Protein AF-A0A959Z4D9-F1 (afdb_monomer_lite)

Radius of gyration: 11.91 Å; chains: 1; bounding box: 28×27×33 Å

Foldseek 3Di:
DADEQDADPDLPALKGFDDDDPPWAWPWKWWQAPVRDIHTWDDDPGITRNDPVDFGKTWIWTQTPVRDIHTYIDGRDD

Sequence (78 aa):
EERQALPYPNPASDQVRWPLEPGNTVRSVTAVGMDGRRIPLRWNGEVIELGELPPGTYVLERGHAGGMLERSRLSVLL

Secondary structure (DSSP, 8-state):
--------S-TT-SEEE--PPTT--EEEEEEEETTS-EEEEEE-SSEEE--SPPSEEEEEEEEETTS-EEEEEEEE--

pLDDT: mean 72.58, std 15.46, range [37.91, 90.62]

Structure (mmCIF, N/CA/C/O backbone):
data_AF-A0A959Z4D9-F1
#
_entry.id   AF-A0A959Z4D9-F1
#
loop_
_atom_site.group_PDB
_atom_site.id
_atom_site.type_symbol
_atom_site.label_atom_id
_atom_site.label_alt_id
_atom_site.label_comp_id
_atom_site.label_asym_id
_atom_site.label_entity_id
_atom_site.label_seq_id
_atom_site.pdbx_PDB_ins_code
_atom_site.Cartn_x
_atom_site.Cartn_y
_atom_site.Cartn_z
_atom_site.occupancy
_atom_site.B_iso_or_equiv
_atom_site.auth_seq_id
_atom_site.auth_comp_id
_atom_site.auth_asym_id
_atom_site.auth_atom_id
_atom_site.pdbx_PDB_model_num
ATOM 1 N N . GLU A 1 1 ? -3.083 16.616 -9.357 1.00 44.31 1 GLU A N 1
ATOM 2 C CA . GLU A 1 1 ? -4.277 15.810 -9.684 1.00 44.31 1 GLU A CA 1
ATOM 3 C C . GLU A 1 1 ? -4.334 14.614 -8.744 1.00 44.31 1 GLU A C 1
ATOM 5 O O . GLU A 1 1 ? -3.406 13.816 -8.731 1.00 44.31 1 GLU A O 1
ATOM 10 N N . GLU A 1 2 ? -5.349 14.535 -7.884 1.00 37.91 2 GLU A N 1
ATOM 11 C CA . GLU A 1 2 ? -5.551 13.397 -6.977 1.00 37.91 2 GLU A CA 1
ATOM 12 C C . GLU A 1 2 ? -6.219 12.251 -7.744 1.00 37.91 2 GLU A C 1
ATOM 14 O O . GLU A 1 2 ? -7.401 12.320 -8.080 1.00 37.91 2 GLU A O 1
ATOM 19 N N . ARG A 1 3 ? -5.466 11.188 -8.046 1.00 45.25 3 ARG A N 1
ATOM 20 C CA . ARG A 1 3 ? -6.026 9.963 -8.627 1.00 45.25 3 ARG A CA 1
ATOM 21 C C . ARG A 1 3 ? -6.635 9.117 -7.507 1.00 45.25 3 ARG A C 1
ATOM 23 O O . ARG A 1 3 ? -5.923 8.480 -6.728 1.00 45.25 3 ARG A O 1
ATOM 30 N N . GLN A 1 4 ? -7.965 9.148 -7.403 1.00 43.28 4 GLN A N 1
ATOM 31 C CA . GLN A 1 4 ? -8.722 8.232 -6.551 1.00 43.28 4 GLN A CA 1
ATOM 32 C C . GLN A 1 4 ? -8.626 6.824 -7.122 1.00 43.28 4 GLN A C 1
ATOM 34 O O . GLN A 1 4 ? -8.992 6.567 -8.266 1.00 43.28 4 GLN A O 1
ATOM 39 N N . ALA A 1 5 ? -8.154 5.903 -6.302 1.00 48.22 5 ALA A N 1
ATOM 40 C CA . ALA A 1 5 ? -8.269 4.500 -6.609 1.00 48.22 5 ALA A CA 1
ATOM 41 C C . ALA A 1 5 ? -9.583 3.989 -6.088 1.00 48.22 5 ALA A C 1
ATOM 43 O O . ALA A 1 5 ? -9.905 4.173 -4.914 1.00 48.22 5 ALA A O 1
ATOM 44 N N . LEU A 1 6 ? -10.334 3.357 -6.969 1.00 50.34 6 LEU A N 1
ATOM 45 C CA . LEU A 1 6 ? -11.557 2.705 -6.570 1.00 50.34 6 LEU A CA 1
ATOM 46 C C . LEU A 1 6 ? -11.162 1.353 -5.966 1.00 50.34 6 LEU A C 1
A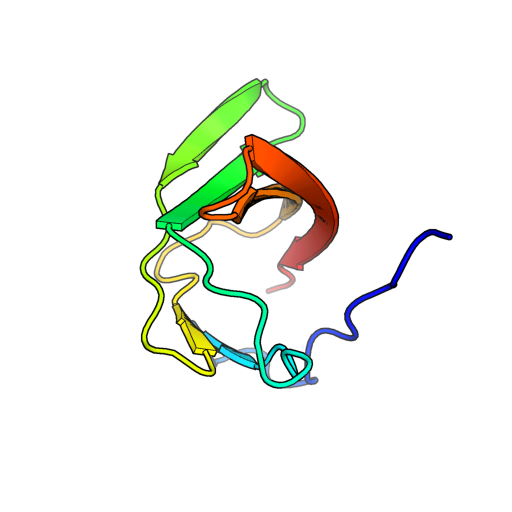TOM 48 O O . LEU A 1 6 ? -10.618 0.516 -6.694 1.00 50.34 6 LEU A O 1
ATOM 52 N N . PRO A 1 7 ? -11.382 1.121 -4.657 1.00 46.06 7 PRO A N 1
ATOM 53 C CA . PRO A 1 7 ? -11.319 -0.230 -4.135 1.00 46.06 7 PRO A CA 1
ATOM 54 C C . PRO A 1 7 ? -12.369 -1.040 -4.897 1.00 46.06 7 PRO A C 1
ATOM 56 O O . PRO A 1 7 ? -13.545 -0.675 -4.933 1.00 46.06 7 PRO A O 1
ATOM 59 N N . TYR A 1 8 ? -11.937 -2.103 -5.572 1.00 39.25 8 TYR A N 1
ATOM 60 C CA . TYR A 1 8 ? -12.878 -3.062 -6.137 1.00 39.25 8 TYR A CA 1
ATOM 61 C C . TYR A 1 8 ? -13.782 -3.573 -5.002 1.00 39.25 8 TYR A C 1
ATOM 63 O O . TYR A 1 8 ? -13.271 -3.861 -3.916 1.00 39.25 8 TYR A O 1
ATOM 71 N N . PRO A 1 9 ? -15.102 -3.697 -5.217 1.00 40.72 9 PRO A N 1
ATOM 72 C CA . PRO A 1 9 ? -16.010 -4.227 -4.216 1.00 40.72 9 PRO A CA 1
ATOM 73 C C . PRO A 1 9 ? -15.808 -5.741 -4.136 1.00 40.72 9 PRO A C 1
ATOM 75 O O . PRO A 1 9 ? -16.520 -6.508 -4.775 1.00 40.72 9 PRO A O 1
ATOM 78 N N . ASN A 1 10 ? -14.806 -6.185 -3.383 1.00 39.12 10 ASN A N 1
ATOM 79 C CA . ASN A 1 10 ? -14.761 -7.559 -2.916 1.00 39.12 10 ASN A CA 1
ATOM 80 C C . ASN A 1 10 ? -14.323 -7.562 -1.444 1.00 39.12 10 ASN A C 1
ATOM 82 O O . ASN A 1 10 ? -13.145 -7.325 -1.178 1.00 39.12 10 ASN A O 1
ATOM 86 N N . PRO A 1 11 ? -15.227 -7.841 -0.488 1.00 40.22 11 PRO A N 1
ATOM 87 C CA . PRO A 1 11 ? -14.928 -7.879 0.951 1.00 40.22 11 PRO A CA 1
ATOM 88 C C . PRO A 1 11 ? -14.008 -9.048 1.371 1.00 40.22 11 PRO A C 1
ATOM 90 O O . PRO A 1 11 ? -13.942 -9.408 2.537 1.00 40.22 11 PRO A O 1
ATOM 93 N N . ALA A 1 12 ? -13.300 -9.670 0.423 1.00 43.47 12 ALA A N 1
ATOM 94 C CA . ALA A 1 12 ? -12.485 -10.863 0.643 1.00 43.47 12 ALA A CA 1
ATOM 95 C C . ALA A 1 12 ? -11.204 -10.911 -0.203 1.00 43.47 12 ALA A C 1
ATOM 97 O O . ALA A 1 12 ? -10.558 -11.953 -0.266 1.00 43.47 12 ALA A O 1
ATOM 98 N N . SER A 1 13 ? -10.842 -9.841 -0.917 1.00 48.22 13 SER A N 1
ATOM 99 C CA . SER A 1 13 ? -9.570 -9.830 -1.641 1.00 48.22 13 SER A CA 1
ATOM 100 C C . SER A 1 13 ? -8.590 -8.902 -0.956 1.00 48.22 13 SER A C 1
ATOM 102 O O . SER A 1 13 ? -8.718 -7.685 -1.049 1.00 48.22 13 SER A O 1
ATOM 104 N N . ASP A 1 14 ? -7.558 -9.496 -0.359 1.00 61.19 14 ASP A N 1
ATOM 105 C CA . ASP A 1 14 ? -6.311 -8.892 0.131 1.00 61.19 14 ASP A CA 1
ATOM 106 C C . ASP A 1 14 ? -5.518 -8.145 -0.961 1.00 61.19 14 ASP A C 1
ATOM 108 O O . ASP A 1 14 ? -4.295 -8.041 -0.901 1.00 61.19 14 ASP A O 1
ATOM 112 N N . GLN A 1 15 ? -6.168 -7.693 -2.030 1.00 60.19 15 GLN A N 1
ATOM 113 C CA . GLN A 1 15 ? -5.552 -7.256 -3.267 1.00 60.19 15 GLN A CA 1
ATOM 114 C C . GLN A 1 15 ? -6.308 -6.058 -3.825 1.00 60.19 15 GLN A C 1
ATOM 116 O O . GLN A 1 15 ? -7.490 -6.146 -4.157 1.00 60.19 15 GLN A O 1
ATOM 121 N N . VAL A 1 16 ? -5.599 -4.945 -3.998 1.00 68.31 16 VAL A N 1
ATOM 122 C CA . VAL A 1 16 ? -6.098 -3.802 -4.761 1.00 68.31 16 VAL A CA 1
ATOM 123 C C . VAL A 1 16 ? -5.352 -3.748 -6.078 1.00 68.31 16 VAL A C 1
ATOM 125 O O . VAL A 1 16 ? -4.126 -3.617 -6.122 1.00 68.31 16 VAL A O 1
ATOM 128 N N . ARG A 1 17 ? -6.112 -3.845 -7.169 1.00 64.62 17 ARG A N 1
ATOM 129 C CA . ARG A 1 17 ? -5.585 -3.604 -8.507 1.00 64.62 17 ARG A CA 1
ATOM 130 C C . ARG A 1 17 ? -5.492 -2.113 -8.740 1.00 64.62 17 ARG A C 1
ATOM 132 O O . ARG A 1 17 ? -6.479 -1.394 -8.599 1.00 64.62 17 ARG A O 1
ATOM 139 N N . TRP A 1 18 ? -4.310 -1.678 -9.136 1.00 67.38 18 TRP A N 1
ATOM 140 C CA . TRP A 1 18 ? -4.072 -0.300 -9.513 1.00 67.38 18 TRP A CA 1
ATOM 141 C C . TRP A 1 18 ? -3.563 -0.286 -10.944 1.00 67.38 18 TRP A C 1
ATOM 143 O O . TRP A 1 18 ? -2.470 -0.798 -11.189 1.00 67.38 18 TRP A O 1
ATOM 153 N N . PRO A 1 19 ? -4.316 0.289 -11.895 1.00 58.84 19 PRO A N 1
ATOM 154 C CA . PRO A 1 19 ? -3.798 0.456 -13.238 1.00 58.84 19 PRO A CA 1
ATOM 155 C C . PRO A 1 19 ? -2.631 1.444 -13.173 1.00 58.84 19 PRO A C 1
ATOM 157 O O . PRO A 1 19 ? -2.820 2.622 -12.863 1.00 58.84 19 PRO A O 1
ATOM 160 N N . LEU A 1 20 ? -1.416 0.957 -13.417 1.00 61.91 20 LEU A N 1
ATOM 161 C CA . LEU A 1 20 ? -0.276 1.830 -13.655 1.00 61.91 20 LEU A CA 1
ATOM 162 C C . LEU A 1 20 ? -0.275 2.287 -15.106 1.00 61.91 20 LEU A C 1
ATOM 164 O O . LEU A 1 20 ? -0.571 1.523 -16.024 1.00 61.91 20 LEU A O 1
ATOM 168 N N . GLU A 1 21 ? 0.135 3.534 -15.309 1.00 62.09 21 GLU A N 1
ATOM 169 C CA . GLU A 1 21 ? 0.540 3.984 -16.632 1.00 62.09 21 GLU A CA 1
ATOM 170 C C . GLU A 1 21 ? 1.873 3.312 -17.010 1.00 62.09 21 GLU A C 1
ATOM 172 O O . GLU A 1 21 ? 2.787 3.234 -16.175 1.00 62.09 21 GLU A O 1
ATOM 177 N N . PRO A 1 22 ? 2.008 2.809 -18.250 1.00 56.75 22 PRO A N 1
ATOM 178 C CA . PRO A 1 22 ? 3.249 2.202 -18.712 1.00 56.75 22 PRO A CA 1
ATOM 179 C C . PRO A 1 22 ? 4.404 3.207 -18.599 1.00 56.75 22 PRO A C 1
ATOM 181 O O . PRO A 1 22 ? 4.306 4.339 -19.063 1.00 56.75 22 PRO A O 1
ATOM 184 N N . GLY A 1 23 ? 5.499 2.782 -17.959 1.00 62.91 23 GLY A N 1
ATOM 185 C CA . GLY A 1 23 ? 6.688 3.607 -17.699 1.00 62.91 23 GLY A CA 1
ATOM 186 C C . GLY A 1 23 ? 6.849 4.072 -16.249 1.00 62.91 23 GLY A C 1
ATOM 187 O O . GLY A 1 23 ? 7.917 4.567 -15.890 1.00 62.91 23 GLY A O 1
ATOM 188 N N . ASN A 1 24 ? 5.844 3.872 -15.390 1.00 69.69 24 ASN A N 1
ATOM 189 C CA . ASN A 1 24 ? 5.908 4.311 -13.999 1.00 69.69 24 ASN A CA 1
ATOM 190 C C . ASN A 1 24 ? 6.286 3.154 -13.051 1.00 69.69 24 ASN A C 1
ATOM 192 O O . ASN A 1 24 ? 5.428 2.442 -12.540 1.00 69.69 24 ASN A O 1
ATOM 196 N N . THR A 1 25 ? 7.582 2.938 -12.806 1.00 76.69 25 THR A N 1
ATOM 197 C CA . THR A 1 25 ? 8.054 1.838 -11.940 1.00 76.69 25 THR A CA 1
ATOM 198 C C . THR A 1 25 ? 7.877 2.172 -10.459 1.00 76.69 25 THR A C 1
ATOM 200 O O . THR A 1 25 ? 8.618 2.993 -9.909 1.00 76.69 25 THR A O 1
ATOM 203 N N . VAL A 1 26 ? 6.947 1.489 -9.792 1.00 79.81 26 VAL A N 1
ATOM 204 C CA . VAL A 1 26 ? 6.788 1.532 -8.330 1.00 79.81 26 VAL A CA 1
ATOM 205 C C . VAL A 1 26 ? 7.905 0.718 -7.664 1.00 79.81 26 VAL A C 1
ATOM 207 O O . VAL A 1 26 ? 8.131 -0.442 -7.998 1.00 79.81 26 VAL A O 1
ATOM 210 N N . ARG A 1 27 ? 8.624 1.339 -6.726 1.00 84.81 27 ARG A N 1
ATOM 211 C CA . ARG A 1 27 ? 9.720 0.754 -5.929 1.00 84.81 27 ARG A CA 1
ATOM 212 C C . ARG A 1 27 ? 9.268 0.323 -4.542 1.00 84.81 27 ARG A C 1
ATOM 214 O O . ARG A 1 27 ? 9.802 -0.639 -4.001 1.00 84.81 27 ARG A O 1
ATOM 221 N N . SER A 1 28 ? 8.335 1.060 -3.955 1.00 85.56 28 SER A N 1
ATOM 222 C CA . SER A 1 28 ? 7.832 0.793 -2.615 1.00 85.56 28 SER A CA 1
ATOM 223 C C . SER A 1 28 ? 6.378 1.208 -2.496 1.00 85.56 28 SER A C 1
ATOM 225 O O . SER A 1 28 ? 5.939 2.180 -3.110 1.00 85.56 28 SER A O 1
ATOM 227 N N . VAL A 1 29 ? 5.645 0.467 -1.672 1.00 86.81 29 VAL A N 1
ATOM 228 C CA . VAL A 1 29 ? 4.274 0.783 -1.287 1.00 86.81 29 VAL A CA 1
ATOM 229 C C . VAL A 1 29 ? 4.191 0.684 0.230 1.00 86.81 29 VAL A C 1
ATOM 231 O O . VAL A 1 29 ? 4.671 -0.278 0.829 1.00 86.81 29 VAL A O 1
ATOM 234 N N . THR A 1 30 ? 3.628 1.692 0.882 1.00 89.56 30 THR A N 1
ATOM 235 C CA . THR A 1 30 ? 3.420 1.705 2.334 1.00 89.56 30 THR A CA 1
ATOM 236 C C . THR A 1 30 ? 2.029 2.229 2.642 1.00 89.56 30 THR A C 1
ATOM 238 O O . THR A 1 30 ? 1.668 3.310 2.192 1.00 89.56 30 THR A O 1
ATOM 241 N N . ALA A 1 31 ? 1.253 1.491 3.428 1.00 88.62 31 ALA A N 1
ATOM 242 C CA . ALA A 1 31 ? 0.014 1.983 4.011 1.00 88.62 31 ALA A CA 1
ATOM 243 C C . ALA A 1 31 ? 0.315 2.721 5.314 1.00 88.62 31 ALA A C 1
ATOM 245 O O . ALA A 1 31 ? 1.014 2.201 6.179 1.00 88.62 31 ALA A O 1
ATOM 246 N N . VAL A 1 32 ? -0.216 3.927 5.460 1.00 90.62 32 VAL A N 1
ATOM 247 C CA . VAL A 1 32 ? -0.083 4.751 6.660 1.00 90.62 32 VAL A CA 1
ATOM 248 C C . VAL A 1 32 ? -1.465 4.916 7.274 1.00 90.62 32 VAL A C 1
ATOM 250 O O . VAL A 1 32 ? -2.338 5.539 6.674 1.00 90.62 32 VAL A O 1
ATOM 253 N N . GLY A 1 33 ? -1.682 4.313 8.437 1.00 88.00 33 GLY A N 1
ATOM 254 C CA . GLY A 1 33 ? -2.916 4.448 9.200 1.00 88.00 33 GLY A CA 1
ATOM 255 C C . GLY A 1 33 ? -3.073 5.858 9.760 1.00 88.00 33 GLY A C 1
ATOM 256 O O . GLY A 1 33 ? -2.099 6.598 9.916 1.00 88.00 33 GLY A O 1
ATOM 257 N N . MET A 1 34 ? -4.310 6.234 10.082 1.00 83.25 34 MET A N 1
ATOM 258 C CA . MET A 1 34 ? -4.615 7.518 10.736 1.00 83.25 34 MET A CA 1
ATOM 259 C C . MET A 1 34 ? -3.951 7.654 12.114 1.00 83.25 34 MET A C 1
ATOM 261 O O . MET A 1 34 ? -3.682 8.761 12.568 1.00 83.25 34 MET A O 1
ATOM 265 N N . ASP A 1 35 ? -3.649 6.529 12.756 1.00 83.69 35 ASP A N 1
ATOM 266 C CA . ASP A 1 35 ? -2.875 6.415 13.992 1.00 83.69 35 ASP A CA 1
ATOM 267 C C . ASP A 1 35 ? -1.356 6.590 13.779 1.00 83.69 35 ASP A C 1
ATOM 269 O O . ASP A 1 35 ? -0.581 6.539 14.730 1.00 83.69 35 ASP A O 1
ATOM 273 N N . GLY A 1 36 ? -0.910 6.799 12.536 1.00 84.19 36 GLY A N 1
ATOM 274 C CA . GLY A 1 36 ? 0.498 6.948 12.167 1.00 84.19 36 GLY A CA 1
ATOM 275 C C . GLY A 1 36 ? 1.226 5.625 11.924 1.00 84.19 36 GLY A C 1
ATOM 276 O O . GLY A 1 36 ? 2.404 5.633 11.554 1.00 84.19 36 GLY A O 1
ATOM 277 N N . ARG A 1 37 ? 0.553 4.479 12.080 1.00 86.62 37 ARG A N 1
ATOM 278 C CA . ARG A 1 37 ? 1.136 3.159 11.824 1.00 86.62 37 ARG A CA 1
ATOM 279 C C . ARG A 1 37 ? 1.472 2.988 10.347 1.00 86.62 37 ARG A C 1
ATOM 281 O O . ARG A 1 37 ? 0.616 3.152 9.486 1.00 86.62 37 ARG A O 1
ATOM 288 N N . ARG A 1 38 ? 2.717 2.613 10.049 1.00 89.31 38 ARG A N 1
ATOM 289 C CA . ARG A 1 38 ? 3.211 2.385 8.682 1.00 89.31 38 ARG A CA 1
ATOM 290 C C . ARG A 1 38 ? 3.359 0.888 8.431 1.00 89.31 38 ARG A C 1
ATOM 292 O O . ARG A 1 38 ? 4.041 0.205 9.188 1.00 89.31 38 ARG A O 1
ATOM 299 N N . ILE A 1 39 ? 2.728 0.387 7.377 1.00 87.19 39 ILE A N 1
ATOM 300 C CA . ILE A 1 39 ? 2.705 -1.028 7.008 1.00 87.19 39 ILE A CA 1
ATOM 301 C C . ILE A 1 39 ? 3.252 -1.143 5.581 1.00 87.19 39 ILE A C 1
ATOM 303 O O . ILE A 1 39 ? 2.626 -0.626 4.653 1.00 87.19 39 ILE A O 1
ATOM 307 N N . PRO A 1 40 ? 4.430 -1.757 5.374 1.00 86.81 40 PRO A N 1
ATOM 308 C CA . PRO A 1 40 ? 4.945 -1.991 4.033 1.00 86.81 40 PRO A CA 1
ATOM 309 C C . PRO A 1 40 ? 4.066 -3.020 3.318 1.00 86.81 40 PRO A C 1
ATOM 311 O O . PRO A 1 40 ? 3.752 -4.067 3.881 1.00 86.81 40 PRO A O 1
ATOM 314 N N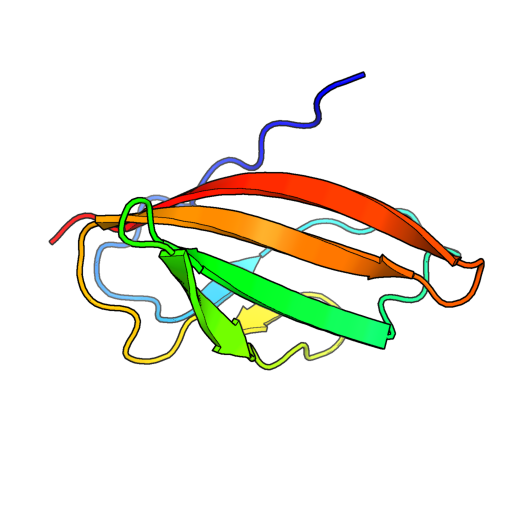 . LEU A 1 41 ? 3.683 -2.723 2.078 1.00 85.19 41 LEU A N 1
ATOM 315 C CA . LEU A 1 41 ? 2.863 -3.605 1.251 1.00 85.19 41 LEU A CA 1
ATOM 316 C C . LEU A 1 41 ? 3.691 -4.233 0.138 1.00 85.19 41 LEU A C 1
ATOM 318 O O . LEU A 1 41 ? 4.701 -3.672 -0.299 1.00 85.19 41 LEU A O 1
ATOM 322 N N . ARG A 1 42 ? 3.245 -5.400 -0.334 1.00 81.94 42 ARG A N 1
ATOM 323 C CA . ARG A 1 42 ? 3.860 -6.065 -1.484 1.00 81.94 42 ARG A CA 1
ATOM 324 C C . ARG A 1 42 ? 3.223 -5.576 -2.774 1.00 81.94 42 ARG A C 1
ATOM 326 O O . ARG A 1 42 ? 2.030 -5.289 -2.838 1.00 81.94 42 ARG A O 1
ATOM 333 N N . TRP A 1 43 ? 4.055 -5.474 -3.798 1.00 78.31 43 TRP A N 1
ATOM 334 C CA . TRP A 1 43 ? 3.675 -5.016 -5.122 1.00 78.31 43 TRP A CA 1
ATOM 335 C C . TRP A 1 43 ? 4.183 -6.003 -6.167 1.00 78.31 43 TRP A C 1
ATOM 337 O O . TRP A 1 43 ? 5.385 -6.260 -6.227 1.00 78.31 43 TRP A O 1
ATOM 347 N N . ASN A 1 44 ? 3.277 -6.501 -7.011 1.00 76.69 44 ASN A N 1
ATOM 348 C CA . ASN A 1 44 ? 3.568 -7.518 -8.028 1.00 76.69 44 ASN A CA 1
ATOM 349 C C . ASN A 1 44 ? 3.454 -6.983 -9.471 1.00 76.69 44 ASN A C 1
ATOM 351 O O . ASN A 1 44 ? 3.142 -7.732 -10.389 1.00 76.69 44 ASN A O 1
ATOM 355 N N . GLY A 1 45 ? 3.672 -5.683 -9.697 1.00 72.12 45 GLY A N 1
ATOM 356 C CA . GLY A 1 45 ? 3.706 -5.085 -11.046 1.00 72.12 45 GLY A CA 1
ATOM 357 C C . GLY A 1 45 ? 2.362 -4.579 -11.587 1.00 72.12 45 GLY A C 1
ATOM 358 O O . GLY A 1 45 ? 2.354 -3.637 -12.371 1.00 72.12 45 GLY A O 1
ATOM 359 N N . GLU A 1 46 ? 1.244 -5.127 -11.110 1.00 72.31 46 GLU A N 1
ATOM 360 C CA . GLU A 1 46 ? -0.122 -4.635 -11.398 1.00 72.31 46 GLU A CA 1
ATOM 361 C C . GLU A 1 46 ? -1.016 -4.547 -10.150 1.00 72.31 46 GLU A C 1
ATOM 363 O O . GLU A 1 46 ? -2.040 -3.857 -10.137 1.00 72.31 46 GLU A O 1
ATOM 368 N N . VAL A 1 47 ? -0.650 -5.266 -9.088 1.00 72.69 47 VAL A N 1
ATOM 369 C CA . VAL A 1 47 ? -1.496 -5.467 -7.910 1.00 72.69 47 VAL A CA 1
ATOM 370 C C . VAL A 1 47 ? -0.709 -5.164 -6.646 1.00 72.69 47 VAL A C 1
ATOM 372 O O . VAL A 1 47 ? 0.428 -5.622 -6.489 1.00 72.69 47 VAL A O 1
ATOM 375 N N . ILE A 1 48 ? -1.326 -4.388 -5.753 1.00 77.19 48 ILE A N 1
ATOM 376 C CA . ILE A 1 48 ? -0.868 -4.204 -4.378 1.00 77.19 48 ILE A CA 1
ATOM 377 C C . ILE A 1 48 ? -1.550 -5.273 -3.536 1.00 77.19 48 ILE A C 1
ATOM 379 O O . ILE A 1 48 ? -2.779 -5.314 -3.458 1.00 77.19 48 ILE A O 1
ATOM 383 N N . GLU A 1 49 ? -0.755 -6.110 -2.887 1.00 77.56 49 GLU A N 1
ATOM 384 C CA . GLU A 1 49 ? -1.251 -7.038 -1.880 1.00 77.56 49 GLU A CA 1
ATOM 385 C C . GLU A 1 49 ? -1.372 -6.270 -0.560 1.00 77.56 49 GLU A C 1
ATOM 387 O O . GLU A 1 49 ? -0.375 -5.837 0.025 1.00 77.56 49 GLU A O 1
ATOM 392 N N . LEU A 1 50 ? -2.612 -6.054 -0.127 1.00 74.62 50 LEU A N 1
ATOM 393 C CA . LEU A 1 50 ? -2.947 -5.449 1.155 1.00 74.62 50 LEU A CA 1
ATOM 394 C C . LEU A 1 50 ? -2.653 -6.397 2.325 1.00 74.62 50 LEU A C 1
ATOM 396 O O . LEU A 1 50 ? -2.329 -5.924 3.414 1.00 74.62 50 LEU A O 1
ATOM 400 N N . GLY A 1 51 ? -2.743 -7.712 2.092 1.00 72.44 51 GLY A N 1
ATOM 401 C CA . GLY A 1 51 ? -2.615 -8.733 3.133 1.00 72.44 51 GLY A CA 1
ATOM 402 C C . GLY A 1 51 ? -3.562 -8.478 4.310 1.00 72.44 51 GLY A C 1
ATOM 403 O O . GLY A 1 51 ? -4.658 -7.953 4.136 1.00 72.44 51 GLY A O 1
ATOM 404 N N . GLU A 1 52 ? -3.077 -8.749 5.524 1.00 70.25 52 GLU A N 1
ATOM 405 C CA . GLU A 1 52 ? -3.805 -8.602 6.796 1.00 70.25 52 GLU A CA 1
ATOM 406 C C . GLU A 1 52 ? -3.936 -7.142 7.280 1.00 70.25 52 GLU A C 1
ATOM 408 O O . GLU A 1 52 ? -3.812 -6.851 8.474 1.00 70.25 52 GLU A O 1
ATOM 413 N N . LEU A 1 53 ? -4.136 -6.186 6.371 1.00 77.50 53 LEU A N 1
ATOM 414 C CA . LEU A 1 53 ? -4.433 -4.808 6.754 1.00 77.50 53 LEU A CA 1
ATOM 415 C C . LEU A 1 53 ? -5.746 -4.792 7.554 1.00 77.50 53 LEU A C 1
ATOM 417 O O . LEU A 1 53 ? -6.794 -5.123 6.995 1.00 77.50 53 LEU A O 1
ATOM 421 N N . PRO A 1 54 ? -5.731 -4.396 8.842 1.00 77.44 54 PRO A N 1
ATOM 422 C CA . PRO A 1 54 ? -6.961 -4.347 9.607 1.00 77.44 54 PRO A CA 1
ATOM 423 C C . PRO A 1 54 ? -7.913 -3.310 8.999 1.00 77.44 54 PRO A C 1
ATOM 425 O O . PRO A 1 54 ? -7.453 -2.324 8.408 1.00 77.44 54 PRO A O 1
ATOM 428 N N . PRO A 1 55 ? -9.233 -3.491 9.154 1.00 81.00 55 PRO A N 1
ATOM 429 C CA . PRO A 1 55 ? -10.215 -2.532 8.670 1.00 81.00 55 PRO A CA 1
ATOM 430 C C . PRO A 1 55 ? -9.927 -1.137 9.224 1.00 81.00 55 PRO A C 1
ATOM 432 O O . PRO A 1 55 ? -9.617 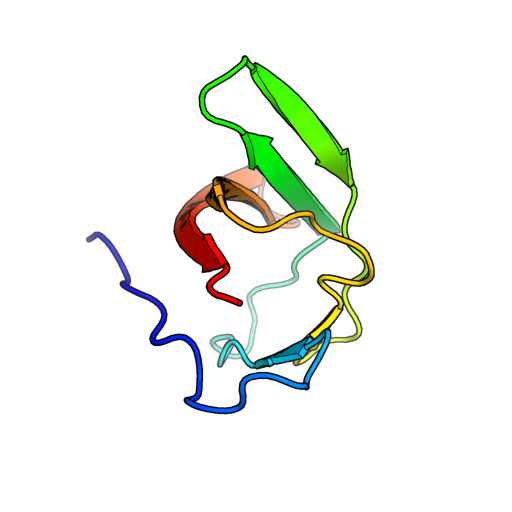-0.959 10.403 1.00 81.00 55 PRO A O 1
ATOM 435 N N . GLY A 1 56 ? -9.997 -0.137 8.352 1.00 82.50 56 GLY A N 1
ATOM 436 C CA . GLY A 1 56 ? -9.577 1.216 8.676 1.00 82.50 56 GLY A CA 1
ATOM 437 C C . GLY A 1 56 ? -9.333 2.082 7.448 1.00 82.50 56 GLY A C 1
ATOM 438 O O . GLY A 1 56 ? -9.385 1.632 6.303 1.00 82.50 56 GLY A O 1
ATOM 439 N N . THR A 1 57 ? -9.068 3.364 7.696 1.00 84.19 57 THR A N 1
ATOM 440 C CA . THR A 1 57 ? -8.645 4.303 6.651 1.00 84.19 57 THR A CA 1
ATOM 441 C C . THR A 1 57 ? -7.129 4.441 6.668 1.00 84.19 57 THR A C 1
ATOM 443 O O . THR A 1 57 ? -6.543 4.751 7.705 1.00 84.19 57 THR A O 1
ATOM 446 N N . TYR A 1 58 ? -6.521 4.285 5.498 1.00 86.31 58 TYR A N 1
ATOM 447 C CA . TYR A 1 58 ? -5.087 4.400 5.278 1.00 86.31 58 T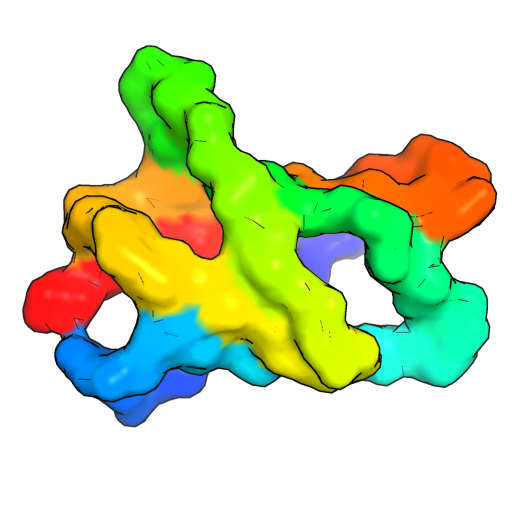YR A CA 1
ATOM 448 C C . TYR A 1 58 ? -4.787 5.398 4.162 1.00 86.31 58 TYR A C 1
ATOM 450 O O . TYR A 1 58 ? -5.567 5.585 3.224 1.00 86.31 58 TYR A O 1
ATOM 458 N N . VAL A 1 59 ? -3.615 6.012 4.238 1.00 88.88 59 VAL A N 1
ATOM 459 C CA . VAL A 1 59 ? -2.972 6.702 3.124 1.00 88.88 59 VAL A CA 1
ATOM 460 C C . VAL A 1 59 ? -1.909 5.771 2.568 1.00 88.88 59 VAL A C 1
ATOM 462 O O . VAL A 1 59 ? -0.945 5.439 3.249 1.00 88.88 59 VAL A O 1
ATOM 465 N N . LEU A 1 60 ? -2.083 5.334 1.330 1.00 86.44 60 LEU A N 1
ATOM 466 C CA . LEU A 1 60 ? -1.063 4.592 0.610 1.00 86.44 60 LEU A CA 1
ATOM 467 C C . LEU A 1 60 ? -0.056 5.562 0.022 1.00 86.44 60 LEU A C 1
ATOM 469 O O . LEU A 1 60 ? -0.414 6.402 -0.799 1.00 86.44 60 LEU A O 1
ATOM 473 N N . GLU A 1 61 ? 1.196 5.412 0.423 1.00 89.69 61 GLU A N 1
ATOM 474 C CA . GLU A 1 61 ? 2.343 6.111 -0.134 1.00 89.69 61 GLU A CA 1
ATOM 475 C C . GLU A 1 61 ? 3.089 5.173 -1.085 1.00 89.69 61 GLU A C 1
ATOM 477 O O . GLU A 1 61 ? 3.474 4.062 -0.709 1.00 89.69 61 GLU A O 1
ATOM 482 N N . ARG A 1 62 ? 3.304 5.621 -2.321 1.00 86.19 62 ARG A N 1
ATOM 483 C CA . ARG A 1 62 ? 4.031 4.885 -3.356 1.00 86.19 62 ARG A CA 1
ATOM 484 C C . ARG A 1 62 ? 5.278 5.644 -3.749 1.00 86.19 62 ARG A C 1
ATOM 486 O O . ARG A 1 62 ? 5.186 6.770 -4.224 1.00 86.19 62 ARG A O 1
ATOM 493 N N . GLY A 1 63 ? 6.434 5.023 -3.560 1.00 87.19 63 GLY A N 1
ATOM 494 C CA . GLY A 1 63 ? 7.703 5.543 -4.049 1.00 87.19 63 GLY A CA 1
ATOM 495 C C . GLY A 1 63 ? 7.962 5.027 -5.455 1.00 87.19 63 GLY A C 1
ATOM 496 O O . GLY A 1 63 ? 8.026 3.817 -5.666 1.00 87.19 63 GLY A O 1
ATOM 497 N N . HIS A 1 64 ? 8.130 5.926 -6.415 1.00 85.00 64 HIS A N 1
ATOM 498 C CA . HIS A 1 64 ? 8.479 5.592 -7.792 1.00 85.00 64 HIS A CA 1
ATOM 499 C C . HIS A 1 64 ? 9.993 5.690 -8.006 1.00 85.00 64 HIS A C 1
ATOM 501 O O . HIS A 1 64 ? 10.689 6.433 -7.313 1.00 85.00 64 HIS A O 1
ATOM 507 N N . ALA A 1 65 ? 10.522 4.966 -8.995 1.00 78.06 65 ALA A N 1
ATOM 508 C CA . ALA A 1 65 ? 11.956 4.951 -9.306 1.00 78.06 65 ALA A CA 1
ATOM 509 C C . ALA A 1 65 ? 12.538 6.338 -9.652 1.00 78.06 65 ALA A C 1
ATOM 511 O O . ALA A 1 65 ? 13.732 6.548 -9.469 1.00 78.06 65 ALA A O 1
ATOM 512 N N . GLY A 1 66 ? 11.702 7.285 -10.091 1.00 78.38 66 GLY A N 1
ATOM 513 C CA . GLY A 1 66 ? 12.083 8.681 -10.335 1.00 78.38 66 GLY A CA 1
ATOM 514 C C . GLY A 1 66 ? 12.051 9.596 -9.102 1.00 78.38 66 GLY A C 1
ATOM 515 O O . GLY A 1 66 ? 12.156 10.805 -9.259 1.00 78.38 66 GLY A O 1
ATOM 516 N N . GLY A 1 67 ? 11.848 9.061 -7.891 1.00 77.94 67 GLY A N 1
ATOM 517 C CA . GLY A 1 67 ? 11.741 9.849 -6.653 1.00 77.94 67 GLY A CA 1
ATOM 518 C C . GLY A 1 67 ? 10.368 10.489 -6.417 1.00 77.94 67 GLY A C 1
ATOM 519 O O . GLY A 1 67 ? 10.164 11.155 -5.406 1.00 77.94 67 GLY A O 1
ATOM 520 N N . MET A 1 68 ? 9.411 10.269 -7.321 1.00 81.88 68 MET A N 1
ATOM 521 C CA . MET A 1 68 ? 8.031 10.721 -7.156 1.00 81.88 68 MET A CA 1
ATOM 522 C C . MET A 1 68 ? 7.327 9.898 -6.072 1.00 81.88 68 MET A C 1
ATOM 524 O O . MET A 1 68 ? 7.390 8.666 -6.084 1.00 81.88 68 MET A O 1
ATOM 528 N N . LEU A 1 69 ? 6.656 10.586 -5.145 1.00 83.69 69 LEU A N 1
ATOM 529 C CA . LEU A 1 69 ? 5.811 9.970 -4.129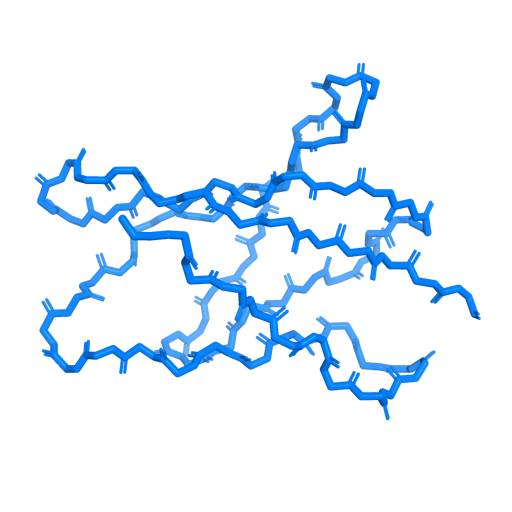 1.00 83.69 69 LEU A CA 1
ATOM 530 C C . LEU A 1 69 ? 4.341 10.213 -4.480 1.00 83.69 69 LEU A C 1
ATOM 532 O O . LEU A 1 69 ? 3.886 11.356 -4.468 1.00 83.69 69 LEU A O 1
ATOM 536 N N . GLU A 1 70 ? 3.595 9.151 -4.763 1.00 85.50 70 GLU A N 1
ATOM 537 C CA . GLU A 1 70 ? 2.152 9.235 -4.993 1.00 85.50 70 GLU A CA 1
ATOM 538 C C . GLU A 1 70 ? 1.394 8.833 -3.728 1.00 85.50 70 GLU A C 1
ATOM 540 O O . GLU A 1 70 ? 1.744 7.852 -3.065 1.00 85.50 70 GLU A O 1
ATOM 545 N N . ARG A 1 71 ? 0.357 9.601 -3.380 1.00 87.00 71 ARG A N 1
ATOM 546 C CA . ARG A 1 71 ? -0.495 9.342 -2.217 1.00 87.00 71 ARG A CA 1
ATOM 547 C C . ARG A 1 71 ? -1.921 9.075 -2.653 1.00 87.00 71 ARG A C 1
ATOM 549 O O . ARG A 1 71 ? -2.487 9.843 -3.427 1.00 87.00 71 ARG A O 1
ATOM 556 N N . SER A 1 72 ? -2.516 8.020 -2.115 1.00 83.19 72 SER A N 1
ATOM 557 C CA . SER A 1 72 ? -3.912 7.678 -2.380 1.00 83.19 72 SER A CA 1
ATOM 558 C C . SER A 1 72 ? -4.600 7.217 -1.109 1.00 83.19 72 SER A C 1
ATOM 560 O O . SER A 1 72 ? -4.006 6.524 -0.286 1.00 83.19 72 SER A O 1
ATOM 562 N N . ARG A 1 73 ? -5.868 7.584 -0.942 1.00 82.81 73 ARG A N 1
ATOM 563 C CA . ARG A 1 73 ? -6.667 7.114 0.188 1.00 82.81 73 ARG A CA 1
ATOM 564 C C . ARG A 1 73 ? -7.167 5.695 -0.081 1.00 82.81 73 ARG A C 1
ATOM 566 O O . ARG A 1 73 ? -7.714 5.428 -1.145 1.00 82.81 73 ARG A O 1
ATOM 573 N N . LEU A 1 74 ? -7.017 4.824 0.909 1.00 80.81 74 LEU A N 1
ATOM 574 C CA . LEU A 1 74 ? -7.562 3.472 0.942 1.00 80.81 74 LEU A CA 1
ATOM 575 C C . LEU A 1 74 ? -8.491 3.351 2.150 1.00 80.81 74 LEU A C 1
ATOM 577 O O . LEU A 1 74 ? -8.124 3.742 3.255 1.00 80.81 74 LEU A O 1
ATOM 581 N N . SER A 1 75 ? -9.685 2.800 1.948 1.00 79.88 75 SER A N 1
ATOM 582 C CA . SER A 1 75 ? -10.575 2.418 3.048 1.00 79.88 75 SER A CA 1
ATOM 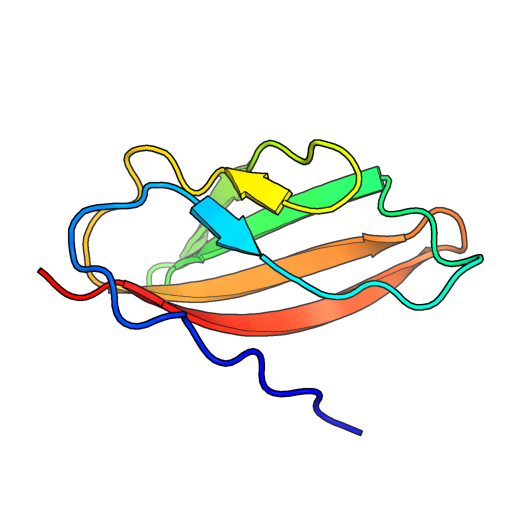583 C C . SER A 1 75 ? -10.785 0.913 2.982 1.00 79.88 75 SER A C 1
ATOM 585 O O . SER A 1 75 ? -11.296 0.414 1.983 1.00 79.88 75 SER A O 1
ATOM 587 N N . VAL A 1 76 ? -10.350 0.210 4.023 1.00 75.44 76 VAL A N 1
ATOM 588 C CA . VAL A 1 76 ? -10.554 -1.230 4.194 1.00 75.44 76 VAL A CA 1
ATOM 589 C C . VAL A 1 76 ? -11.786 -1.404 5.075 1.00 75.44 76 VAL A C 1
ATOM 591 O O . VAL A 1 76 ? -11.804 -0.922 6.210 1.00 75.44 76 VAL A O 1
ATOM 594 N N . LEU A 1 77 ? -12.827 -2.028 4.531 1.00 71.38 77 LEU A N 1
ATOM 595 C CA . LEU A 1 77 ? -14.097 -2.294 5.209 1.00 71.38 77 LEU A CA 1
ATOM 596 C C . LEU A 1 77 ? -14.215 -3.806 5.464 1.00 71.38 77 LEU A C 1
ATOM 598 O O . LEU A 1 77 ? -13.715 -4.583 4.652 1.00 71.38 77 LEU A O 1
ATOM 602 N N . LEU A 1 78 ? -14.833 -4.188 6.590 1.00 59.94 78 LEU A N 1
ATOM 603 C CA . LEU A 1 78 ? -15.205 -5.578 6.910 1.00 59.94 78 LEU A CA 1
ATOM 604 C C . LEU A 1 78 ? -16.417 -6.033 6.093 1.00 59.94 78 LEU A C 1
ATOM 606 O O . LEU A 1 78 ? -17.298 -5.175 5.846 1.00 59.94 78 LEU A O 1
#